Protein AF-A0A530M3F7-F1 (afdb_monomer_lite)

Secondary structure (DSSP, 8-state):
-EE-TTT--EEE------GGGGG-SSHHHHHHHHHH-TTHHHHHHHHHHHHHHHHHHHHHHHHT--GGG---------HHHHHHHHT---GGGTSSS--

Sequence (99 aa):
HLVSLLSGRVATSSGTSNPQIRFGEDLMSRVSYVMMNPDGREGMTVAVREAISGLVDKVCAEGNVQRNDILDSVFVGNPIMHHLFLGIDPTELGGAPFA

Structure (mmCIF, N/CA/C/O backbone):
data_AF-A0A530M3F7-F1
#
_entry.id   AF-A0A530M3F7-F1
#
loop_
_atom_site.group_PDB
_atom_site.id
_atom_site.type_symbol
_atom_site.label_atom_id
_atom_site.label_alt_id
_atom_site.label_comp_id
_atom_site.label_asym_id
_atom_site.label_entity_id
_atom_site.label_seq_id
_atom_site.pdbx_PDB_ins_code
_atom_site.Cartn_x
_atom_site.Cartn_y
_atom_site.Cartn_z
_atom_site.occupancy
_atom_site.B_iso_or_equiv
_atom_site.auth_seq_id
_atom_site.auth_comp_id
_atom_site.auth_asym_id
_atom_site.auth_atom_id
_atom_site.pdbx_PDB_model_num
ATOM 1 N N . HIS A 1 1 ? -2.695 2.039 11.324 1.00 96.38 1 HIS A N 1
ATOM 2 C CA . HIS A 1 1 ? -3.445 2.293 12.573 1.00 96.38 1 HIS A CA 1
ATOM 3 C C . HIS A 1 1 ? -4.934 2.283 12.268 1.00 96.38 1 HIS A C 1
ATOM 5 O O . HIS A 1 1 ? -5.295 2.772 11.205 1.00 96.38 1 HIS A O 1
ATOM 11 N N . LEU A 1 2 ? -5.771 1.766 13.170 1.00 97.56 2 LEU A N 1
ATOM 12 C CA . LEU A 1 2 ? -7.226 1.948 13.144 1.00 97.56 2 LEU A CA 1
ATOM 13 C C . LEU A 1 2 ? -7.598 2.980 14.212 1.00 97.56 2 LEU A C 1
ATOM 15 O O . LEU A 1 2 ? -7.205 2.838 15.371 1.00 97.56 2 LEU A O 1
ATOM 19 N N . VAL A 1 3 ? -8.316 4.032 13.823 1.00 97.75 3 VAL A N 1
ATOM 20 C CA . VAL A 1 3 ? -8.618 5.183 14.687 1.00 97.75 3 VAL A CA 1
ATOM 21 C C . VAL A 1 3 ? -10.126 5.378 14.772 1.00 97.75 3 VAL A C 1
ATOM 23 O O . VAL A 1 3 ? -10.820 5.367 13.761 1.00 97.75 3 VAL A O 1
ATOM 26 N N . SER A 1 4 ? -10.634 5.576 15.987 1.00 96.62 4 SER A N 1
ATOM 27 C CA . SER A 1 4 ? -12.035 5.931 16.207 1.00 96.62 4 SER A CA 1
ATOM 28 C C . SER A 1 4 ? -12.273 7.390 15.817 1.00 96.62 4 SER A C 1
ATOM 30 O O . SER A 1 4 ? -11.743 8.289 16.465 1.00 96.62 4 SER A O 1
ATOM 32 N N . LEU A 1 5 ? -13.118 7.641 14.814 1.00 95.62 5 LEU A N 1
ATOM 33 C CA . LEU A 1 5 ? -13.467 9.007 14.391 1.00 95.62 5 LEU A CA 1
ATOM 34 C C . LEU A 1 5 ? -14.277 9.779 15.445 1.00 95.62 5 LEU A C 1
ATOM 36 O O . LEU A 1 5 ? -14.221 11.002 15.485 1.00 95.62 5 LEU A O 1
ATOM 40 N N . LEU A 1 6 ? -14.987 9.076 16.333 1.00 95.06 6 LEU A N 1
ATOM 41 C CA . LEU A 1 6 ? -15.750 9.694 17.424 1.00 95.06 6 LEU A CA 1
ATOM 42 C C . LEU A 1 6 ? -14.853 10.251 18.535 1.00 95.06 6 LEU A C 1
ATOM 44 O O . LEU A 1 6 ? -15.240 11.190 19.222 1.00 95.06 6 LEU A O 1
ATOM 48 N N . SER A 1 7 ? -13.682 9.643 18.753 1.00 95.75 7 SER A N 1
ATOM 49 C CA . SER A 1 7 ? -12.828 9.950 19.911 1.00 95.75 7 SER A CA 1
ATOM 50 C C . SER A 1 7 ? -11.404 10.380 19.559 1.00 95.75 7 SER A C 1
ATOM 52 O O . SER A 1 7 ? -10.673 10.824 20.439 1.00 95.75 7 SER A O 1
ATOM 54 N N . GLY A 1 8 ? -10.973 10.201 18.309 1.00 95.75 8 GLY A N 1
ATOM 55 C CA . GLY A 1 8 ? -9.595 10.420 17.862 1.00 95.75 8 GLY A CA 1
ATOM 56 C C . GLY A 1 8 ? -8.581 9.404 18.404 1.00 95.75 8 GLY A C 1
ATOM 57 O O . GLY A 1 8 ? -7.387 9.526 18.137 1.00 95.75 8 GLY A O 1
ATOM 58 N N . ARG A 1 9 ? -9.012 8.397 19.175 1.00 97.00 9 ARG A N 1
ATOM 59 C CA . ARG A 1 9 ? -8.107 7.413 19.786 1.00 97.00 9 ARG A CA 1
ATOM 60 C C . ARG A 1 9 ? -7.732 6.314 18.800 1.00 97.00 9 ARG A C 1
ATOM 62 O O . ARG A 1 9 ? -8.583 5.801 18.073 1.00 97.00 9 ARG A O 1
ATOM 69 N N . VAL A 1 10 ? -6.468 5.894 18.846 1.00 97.38 10 VAL A N 1
ATOM 70 C CA . VAL A 1 10 ? -6.002 4.679 18.166 1.00 97.38 10 VAL A CA 1
ATOM 71 C C . VAL A 1 10 ? -6.600 3.471 18.885 1.00 97.38 10 VAL A C 1
ATOM 73 O O . VAL A 1 10 ? -6.319 3.255 20.063 1.00 97.38 10 VAL A O 1
ATOM 76 N N . ALA A 1 11 ? -7.438 2.710 18.185 1.00 95.62 11 ALA A N 1
ATOM 77 C CA . ALA A 1 11 ? -8.031 1.479 18.696 1.00 95.62 11 ALA A CA 1
ATOM 78 C C . ALA A 1 11 ? -7.024 0.328 18.610 1.00 95.62 11 ALA A C 1
ATOM 80 O O . ALA A 1 11 ? -6.761 -0.347 19.601 1.00 95.62 11 ALA A O 1
ATOM 81 N N . THR A 1 12 ? -6.417 0.150 17.435 1.00 97.62 12 THR A N 1
ATOM 82 C CA . THR A 1 12 ? -5.442 -0.911 17.165 1.00 97.62 12 THR A CA 1
ATOM 83 C C . THR A 1 12 ? -4.363 -0.440 16.197 1.00 97.62 12 THR A C 1
ATOM 85 O O . THR A 1 12 ? -4.506 0.540 15.451 1.00 97.62 12 THR A O 1
ATOM 88 N N . SER A 1 13 ? -3.226 -1.128 16.222 1.00 97.50 13 SER A N 1
ATOM 89 C CA . SER A 1 13 ? -2.076 -0.807 15.391 1.00 97.50 13 SER A CA 1
ATOM 90 C C . SER A 1 13 ? -1.346 -2.075 14.994 1.00 97.50 13 SER A C 1
ATOM 92 O O . SER A 1 13 ? -0.992 -2.879 15.847 1.00 97.50 13 SER A O 1
ATOM 94 N N . SER A 1 14 ? -1.050 -2.203 13.705 1.00 97.62 14 SER A N 1
ATOM 95 C CA . SER A 1 14 ? -0.255 -3.302 13.182 1.00 97.62 14 SER A CA 1
ATOM 96 C C . SER A 1 14 ? 0.717 -2.812 12.121 1.00 97.62 14 SER A C 1
ATOM 98 O O . SER A 1 14 ? 0.499 -1.767 11.503 1.00 97.62 14 SER A O 1
ATOM 100 N N . GLY A 1 15 ? 1.783 -3.580 11.921 1.00 97.25 15 GLY A N 1
ATOM 101 C CA . GLY A 1 15 ? 2.818 -3.326 10.930 1.00 97.25 15 GLY A CA 1
ATOM 102 C C . GLY A 1 15 ? 3.391 -4.635 10.398 1.00 97.25 15 GLY A C 1
ATOM 103 O O . GLY A 1 15 ? 3.277 -5.684 11.032 1.00 97.25 15 GLY A O 1
ATOM 104 N N . THR A 1 16 ? 3.986 -4.562 9.212 1.00 97.06 16 THR A N 1
ATOM 105 C CA . THR A 1 16 ? 4.684 -5.670 8.557 1.00 97.06 16 THR A CA 1
ATOM 106 C C . THR A 1 16 ? 5.876 -5.125 7.782 1.00 97.06 16 THR A C 1
ATOM 108 O O . THR A 1 16 ? 5.904 -3.944 7.427 1.00 97.06 16 THR A O 1
ATOM 111 N N . SER A 1 17 ? 6.850 -5.985 7.492 1.00 96.25 17 SER A N 1
ATOM 112 C CA . SER A 1 17 ? 7.911 -5.669 6.538 1.00 96.25 17 SER A CA 1
ATOM 113 C C . SER A 1 17 ? 7.318 -5.414 5.153 1.00 96.25 17 SER A C 1
ATOM 115 O O . SER A 1 17 ? 6.371 -6.088 4.742 1.00 96.25 17 SER A O 1
ATOM 117 N N . ASN A 1 18 ? 7.881 -4.453 4.418 1.00 96.19 18 ASN A N 1
ATOM 118 C CA . ASN A 1 18 ? 7.431 -4.149 3.063 1.00 96.19 18 ASN A CA 1
ATOM 119 C C . ASN A 1 18 ? 7.845 -5.294 2.110 1.00 96.19 18 ASN A C 1
ATOM 121 O O . ASN A 1 18 ? 9.045 -5.470 1.877 1.00 96.19 18 ASN A O 1
ATOM 125 N N . PRO A 1 19 ? 6.895 -6.051 1.522 1.00 96.25 19 PRO A N 1
ATOM 126 C CA . PRO A 1 19 ? 7.215 -7.191 0.661 1.00 96.25 19 PRO A CA 1
ATOM 127 C C . PRO A 1 19 ? 7.910 -6.784 -0.641 1.00 96.25 19 PRO A C 1
ATOM 129 O O . PRO A 1 19 ? 8.431 -7.643 -1.348 1.00 96.25 19 PRO A O 1
ATOM 132 N N . GLN A 1 20 ? 7.963 -5.486 -0.957 1.00 96.31 20 GLN A N 1
ATOM 133 C CA . GLN A 1 20 ? 8.690 -4.980 -2.114 1.00 96.31 20 GLN A CA 1
ATOM 134 C C . GLN A 1 20 ? 10.209 -5.174 -2.019 1.00 96.31 20 GLN A C 1
ATOM 136 O O . GLN A 1 20 ? 10.884 -5.029 -3.032 1.00 96.31 20 GLN A O 1
ATOM 141 N N . ILE A 1 21 ? 10.744 -5.556 -0.849 1.00 95.25 21 ILE A N 1
ATOM 142 C CA . ILE A 1 21 ? 12.165 -5.889 -0.665 1.00 95.25 21 ILE A CA 1
ATOM 143 C C . ILE A 1 21 ? 12.668 -6.929 -1.680 1.00 95.25 21 ILE A C 1
ATOM 145 O O . ILE A 1 21 ? 13.808 -6.853 -2.125 1.00 95.25 21 ILE A O 1
ATOM 149 N N . ARG A 1 22 ? 11.802 -7.854 -2.125 1.00 93.00 22 ARG A N 1
ATOM 150 C CA . ARG A 1 22 ? 12.146 -8.873 -3.134 1.00 93.00 22 ARG A CA 1
ATOM 151 C C . ARG A 1 22 ? 12.427 -8.305 -4.530 1.00 93.00 22 ARG A C 1
ATOM 153 O O . ARG A 1 22 ? 12.992 -9.009 -5.357 1.00 93.00 22 ARG A O 1
ATOM 160 N N . PHE A 1 23 ? 12.005 -7.070 -4.796 1.00 92.12 23 PHE A N 1
ATOM 161 C CA . PHE A 1 23 ? 12.223 -6.376 -6.066 1.00 92.12 23 PHE A CA 1
ATOM 162 C C . PHE A 1 23 ? 13.335 -5.320 -5.980 1.00 92.12 23 PHE A C 1
ATOM 164 O O . PHE A 1 23 ? 13.648 -4.672 -6.971 1.00 92.12 23 PHE A O 1
ATOM 171 N N . GLY A 1 24 ? 13.895 -5.100 -4.791 1.00 91.88 24 GLY A N 1
ATOM 172 C CA . GLY A 1 24 ? 14.874 -4.054 -4.530 1.00 91.88 24 GLY A CA 1
ATOM 173 C C . GLY A 1 24 ? 14.881 -3.688 -3.051 1.00 91.88 24 GLY A C 1
ATOM 174 O O . GLY A 1 24 ? 13.833 -3.390 -2.459 1.00 91.88 24 GLY A O 1
ATOM 175 N N . GLU A 1 25 ? 16.065 -3.731 -2.450 1.00 89.00 25 GLU A N 1
ATOM 176 C CA . GLU A 1 25 ? 16.256 -3.455 -1.028 1.00 89.00 25 GLU A CA 1
ATOM 177 C C . GLU A 1 25 ? 15.946 -1.989 -0.699 1.00 89.00 25 GLU A C 1
ATOM 179 O O . GLU A 1 25 ? 15.215 -1.698 0.251 1.00 89.00 25 GLU A O 1
ATOM 184 N N . ASP A 1 26 ? 16.407 -1.081 -1.556 1.00 88.69 26 ASP A N 1
ATOM 185 C CA . ASP A 1 26 ? 16.238 0.362 -1.424 1.00 88.69 26 ASP A CA 1
ATOM 186 C C . ASP A 1 26 ? 15.333 0.971 -2.514 1.00 88.69 26 ASP A C 1
ATOM 188 O O . ASP A 1 26 ? 14.788 0.304 -3.393 1.00 88.69 26 ASP A O 1
ATOM 192 N N . LEU A 1 27 ? 15.162 2.286 -2.436 1.00 86.25 27 LEU A N 1
ATOM 193 C CA . LEU A 1 27 ? 14.351 3.083 -3.348 1.00 86.25 27 LEU A CA 1
ATOM 194 C C . LEU A 1 27 ? 14.816 2.991 -4.816 1.00 86.25 27 LEU A C 1
ATOM 196 O O . LEU A 1 27 ? 14.000 2.790 -5.714 1.00 86.25 27 LEU A O 1
ATOM 200 N N . MET A 1 28 ? 16.121 3.132 -5.056 1.00 88.50 28 MET A N 1
ATOM 201 C CA . MET A 1 28 ? 16.704 3.240 -6.398 1.00 88.50 28 MET A CA 1
ATOM 202 C C . MET A 1 28 ? 16.786 1.881 -7.089 1.00 88.50 28 MET A C 1
ATOM 204 O O . MET A 1 28 ? 16.556 1.778 -8.294 1.00 88.50 28 MET A O 1
ATOM 208 N N . SER A 1 29 ? 17.060 0.827 -6.324 1.00 90.75 29 SER A N 1
ATOM 209 C CA . SER A 1 29 ? 17.026 -0.554 -6.802 1.00 90.75 29 SER A CA 1
ATOM 210 C C . SER A 1 29 ? 15.619 -0.956 -7.254 1.00 90.75 29 SER A C 1
ATOM 212 O O . SER A 1 29 ? 15.482 -1.618 -8.280 1.00 90.75 29 SER A O 1
ATOM 214 N N . ARG A 1 30 ? 14.563 -0.472 -6.584 1.00 92.19 30 ARG A N 1
ATOM 215 C CA . ARG A 1 30 ? 13.175 -0.671 -7.036 1.00 92.19 30 ARG A CA 1
ATOM 216 C C . ARG A 1 30 ? 12.869 0.079 -8.326 1.00 92.19 30 ARG A C 1
ATOM 218 O O . ARG A 1 30 ? 12.282 -0.508 -9.227 1.00 92.19 30 ARG A O 1
ATOM 225 N N . VAL A 1 31 ? 13.282 1.342 -8.449 1.00 90.06 31 VAL A N 1
ATOM 226 C CA . VAL A 1 31 ? 13.100 2.088 -9.708 1.00 90.06 31 VAL A CA 1
ATOM 227 C C . VAL A 1 31 ? 13.833 1.385 -10.854 1.00 90.06 31 VAL A C 1
ATOM 229 O O . VAL A 1 31 ? 13.231 1.111 -11.888 1.00 90.06 31 VAL A O 1
ATOM 232 N N . SER A 1 32 ? 15.082 0.969 -10.631 1.00 90.81 32 SER A N 1
ATOM 233 C CA . SER A 1 32 ? 15.854 0.179 -11.600 1.00 90.81 32 SER A CA 1
ATOM 234 C C . SER A 1 32 ? 15.137 -1.117 -11.989 1.00 90.81 32 SER A C 1
ATOM 236 O O . SER A 1 32 ? 15.085 -1.469 -13.164 1.00 90.81 32 SER A O 1
ATOM 238 N N . TYR A 1 33 ? 14.537 -1.817 -11.023 1.00 91.88 33 TYR A N 1
ATOM 239 C CA . TYR A 1 33 ? 13.785 -3.037 -11.295 1.00 91.88 33 TYR A CA 1
ATOM 240 C C . TYR A 1 33 ? 12.561 -2.777 -12.179 1.00 91.88 33 TYR A C 1
ATOM 242 O O . TYR A 1 33 ? 12.327 -3.549 -13.106 1.00 91.88 33 TYR A O 1
ATOM 250 N N . VAL A 1 34 ? 11.815 -1.692 -11.942 1.00 91.31 34 VAL A N 1
ATOM 251 C CA . VAL A 1 34 ? 10.694 -1.282 -12.809 1.00 91.31 34 VAL A CA 1
ATOM 252 C C . VAL A 1 34 ? 11.175 -0.980 -14.231 1.00 91.31 34 VAL A C 1
ATOM 254 O O . VAL A 1 34 ? 10.543 -1.418 -15.184 1.00 91.31 34 VAL A O 1
ATOM 257 N N . MET A 1 35 ? 12.318 -0.308 -14.387 1.00 89.12 35 MET A N 1
ATOM 258 C CA . MET A 1 35 ? 12.883 0.004 -15.707 1.00 89.12 35 MET A CA 1
ATOM 259 C C . MET A 1 35 ? 13.341 -1.244 -16.477 1.00 89.12 35 MET A C 1
ATOM 261 O O . MET A 1 35 ? 13.272 -1.280 -17.703 1.00 89.12 35 MET A O 1
ATOM 265 N N . MET A 1 36 ? 13.843 -2.258 -15.768 1.00 91.50 36 MET A N 1
ATOM 266 C CA . MET A 1 36 ? 14.399 -3.475 -16.373 1.00 91.50 36 MET A CA 1
ATOM 267 C C . MET A 1 36 ? 13.360 -4.577 -16.609 1.00 91.50 36 MET A C 1
ATOM 269 O O . MET A 1 36 ? 13.618 -5.495 -17.385 1.00 91.50 36 MET A O 1
ATOM 273 N N . ASN A 1 37 ? 12.206 -4.517 -15.939 1.00 92.56 37 ASN A N 1
ATOM 274 C CA . ASN A 1 37 ? 11.188 -5.563 -15.975 1.00 92.56 37 ASN A CA 1
ATOM 275 C C . ASN A 1 37 ? 9.838 -4.945 -16.363 1.00 92.56 37 ASN A C 1
ATOM 277 O O . ASN A 1 37 ? 9.267 -4.228 -15.538 1.00 92.56 37 ASN A O 1
ATOM 281 N N . PRO A 1 38 ? 9.285 -5.254 -17.553 1.00 87.81 38 PRO A N 1
ATOM 282 C CA . PRO A 1 38 ? 8.009 -4.697 -18.013 1.00 87.81 38 PRO A CA 1
ATOM 283 C C . PRO A 1 38 ? 6.863 -4.828 -16.994 1.00 87.81 38 PRO A C 1
ATOM 285 O O . PRO A 1 38 ? 6.095 -3.888 -16.796 1.00 87.81 38 PRO A O 1
ATOM 288 N N . ASP A 1 39 ? 6.816 -5.951 -16.271 1.00 90.44 39 ASP A N 1
ATOM 289 C CA . ASP A 1 39 ? 5.775 -6.247 -15.275 1.00 90.44 39 ASP A CA 1
ATOM 290 C C . ASP A 1 39 ? 6.171 -5.832 -13.843 1.00 90.44 39 ASP A C 1
ATOM 292 O O . ASP A 1 39 ? 5.430 -6.046 -12.880 1.00 90.44 39 ASP A O 1
ATOM 296 N N . GLY A 1 40 ? 7.351 -5.227 -13.664 1.00 92.44 40 GLY A N 1
ATOM 297 C CA . GLY A 1 40 ? 7.908 -4.918 -12.347 1.00 92.44 40 GLY A CA 1
ATOM 298 C C . GLY A 1 40 ? 7.057 -3.928 -11.555 1.00 92.44 40 GLY A C 1
ATOM 299 O O . GLY A 1 40 ? 6.857 -4.106 -10.351 1.00 92.44 40 GLY A O 1
ATOM 300 N N . ARG A 1 41 ? 6.485 -2.926 -12.236 1.00 94.00 41 ARG A N 1
ATOM 301 C CA .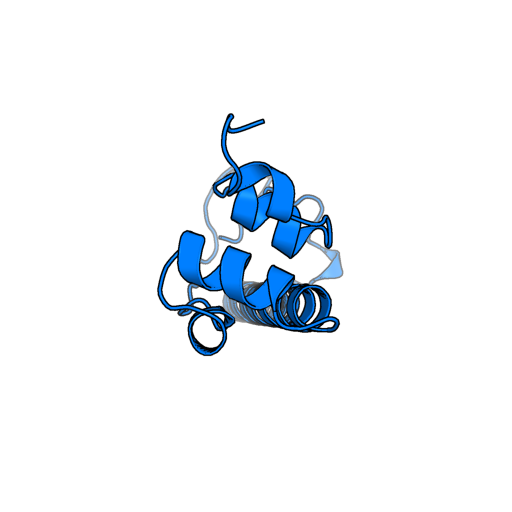 ARG A 1 41 ? 5.552 -1.963 -11.630 1.00 94.00 41 ARG A CA 1
ATOM 302 C C . ARG A 1 41 ? 4.308 -2.664 -11.094 1.00 94.00 41 ARG A C 1
ATOM 304 O O . ARG A 1 41 ? 3.967 -2.478 -9.930 1.00 94.00 41 ARG A O 1
ATOM 311 N N . GLU A 1 42 ? 3.656 -3.481 -11.919 1.00 95.81 42 GLU A N 1
ATOM 312 C CA . GLU A 1 42 ? 2.437 -4.196 -11.529 1.00 95.81 42 GLU A CA 1
ATOM 313 C C . GLU A 1 42 ? 2.705 -5.123 -10.340 1.00 95.81 42 GLU A C 1
ATOM 315 O O . GLU A 1 42 ? 1.997 -5.056 -9.333 1.00 95.81 42 GLU A O 1
ATOM 320 N N . GLY A 1 43 ? 3.795 -5.896 -10.392 1.00 95.75 43 GLY A N 1
ATOM 321 C CA . GLY A 1 43 ? 4.204 -6.770 -9.294 1.00 95.75 43 GLY A CA 1
ATOM 322 C C . GLY A 1 43 ? 4.454 -6.022 -7.979 1.00 95.75 43 GLY A C 1
ATOM 323 O O . GLY A 1 43 ? 4.062 -6.498 -6.908 1.00 95.75 43 GLY A O 1
ATOM 324 N N . MET A 1 44 ? 5.064 -4.833 -8.031 1.00 96.06 44 MET A N 1
ATOM 325 C CA . MET A 1 44 ? 5.269 -3.987 -6.850 1.00 96.06 44 MET A CA 1
ATOM 326 C C . MET A 1 44 ? 3.977 -3.359 -6.326 1.00 96.06 44 MET A C 1
ATOM 328 O O . MET A 1 44 ? 3.826 -3.240 -5.105 1.00 96.06 44 MET A O 1
ATOM 332 N N . THR A 1 45 ? 3.067 -2.957 -7.216 1.00 97.44 45 THR A N 1
ATOM 333 C CA . THR A 1 45 ? 1.754 -2.406 -6.861 1.00 97.44 45 THR A CA 1
ATOM 334 C C . THR A 1 45 ? 0.887 -3.456 -6.178 1.00 97.44 45 THR A C 1
ATOM 336 O O . THR A 1 45 ? 0.314 -3.182 -5.123 1.00 97.44 45 THR A O 1
ATOM 339 N N . VAL A 1 46 ? 0.830 -4.672 -6.726 1.00 97.88 46 VAL A N 1
ATOM 340 C CA . VAL A 1 46 ? 0.116 -5.796 -6.108 1.00 97.88 46 VAL A CA 1
ATOM 341 C C . VAL A 1 46 ? 0.700 -6.089 -4.728 1.00 97.88 46 VAL A C 1
ATOM 343 O O . VAL A 1 46 ? -0.034 -6.074 -3.743 1.00 97.88 46 VAL A O 1
ATOM 346 N N . ALA A 1 47 ? 2.026 -6.226 -4.622 1.00 97.19 47 ALA A N 1
ATOM 347 C CA . ALA A 1 47 ? 2.678 -6.570 -3.359 1.00 97.19 47 ALA A CA 1
ATOM 348 C C . ALA A 1 47 ? 2.386 -5.566 -2.227 1.00 97.19 47 ALA A C 1
ATOM 350 O O . ALA A 1 47 ? 2.117 -5.970 -1.095 1.00 97.19 47 ALA A O 1
ATOM 351 N N . VAL A 1 48 ? 2.421 -4.255 -2.503 1.00 97.31 48 VAL A N 1
ATOM 352 C CA . VAL A 1 48 ? 2.129 -3.248 -1.468 1.00 97.31 48 VAL A CA 1
ATOM 353 C C . VAL A 1 48 ? 0.643 -3.201 -1.109 1.00 97.31 48 VAL A C 1
ATOM 355 O O . VAL A 1 48 ? 0.308 -3.047 0.066 1.00 97.31 48 VAL A O 1
ATOM 358 N N . ARG A 1 49 ? -0.257 -3.383 -2.084 1.00 98.12 49 ARG A N 1
ATOM 359 C CA . ARG A 1 49 ? -1.707 -3.411 -1.839 1.00 98.12 49 ARG A CA 1
ATOM 360 C C . ARG A 1 49 ? -2.124 -4.637 -1.036 1.00 98.12 49 ARG A C 1
ATOM 362 O O . ARG A 1 49 ? -2.926 -4.496 -0.119 1.00 98.12 49 ARG A O 1
ATOM 369 N N . GLU A 1 50 ? -1.547 -5.801 -1.314 1.00 98.31 50 GLU A N 1
ATOM 370 C CA . GLU A 1 50 ? -1.773 -7.020 -0.532 1.00 98.31 50 GLU A CA 1
ATOM 371 C C . GLU A 1 50 ? -1.290 -6.858 0.913 1.00 98.31 50 GLU A C 1
ATOM 373 O O . GLU A 1 50 ? -2.031 -7.176 1.843 1.00 98.31 50 GLU A O 1
ATOM 378 N N . ALA A 1 51 ? -0.096 -6.289 1.123 1.00 98.06 51 ALA A N 1
ATOM 379 C CA . ALA A 1 51 ? 0.411 -6.018 2.469 1.00 98.06 51 ALA A CA 1
ATOM 380 C C . ALA A 1 51 ? -0.494 -5.054 3.248 1.00 98.06 51 ALA A C 1
ATOM 382 O O . ALA A 1 51 ? -0.826 -5.317 4.403 1.00 98.06 51 ALA A O 1
ATOM 383 N N . ILE A 1 52 ? -0.923 -3.956 2.619 1.00 97.75 52 ILE A N 1
ATOM 384 C CA . ILE A 1 52 ? -1.852 -2.999 3.230 1.00 97.75 52 ILE A CA 1
ATOM 385 C C . ILE A 1 52 ? -3.195 -3.669 3.524 1.00 97.75 52 ILE A C 1
ATOM 387 O O . ILE A 1 52 ? -3.722 -3.501 4.619 1.00 97.75 52 ILE A O 1
ATOM 391 N N . SER A 1 53 ? -3.730 -4.455 2.589 1.00 97.75 53 SER A N 1
ATOM 392 C CA . SER A 1 53 ? -4.982 -5.184 2.782 1.00 97.75 53 SER A CA 1
ATOM 393 C C . SER A 1 53 ? -4.887 -6.130 3.982 1.00 97.75 53 SER A C 1
ATOM 395 O O . SER A 1 53 ? -5.721 -6.053 4.878 1.00 97.75 53 SER A O 1
ATOM 397 N N . GLY A 1 54 ? -3.824 -6.930 4.080 1.00 98.06 54 GLY A N 1
ATOM 398 C CA . GLY A 1 54 ? -3.614 -7.808 5.232 1.00 98.06 54 GLY A CA 1
ATOM 399 C C . GLY A 1 54 ? -3.468 -7.046 6.556 1.00 98.06 54 GLY A C 1
ATOM 400 O O . GLY A 1 54 ? -3.976 -7.488 7.586 1.00 98.06 54 GLY A O 1
ATOM 401 N N . LEU A 1 55 ? -2.828 -5.869 6.547 1.00 98.06 55 LEU A N 1
ATOM 402 C CA . LEU A 1 55 ? -2.770 -5.002 7.728 1.00 98.06 55 LEU A CA 1
ATOM 403 C C . LEU A 1 55 ? -4.149 -4.470 8.123 1.00 98.06 55 LEU A C 1
ATOM 405 O O . LEU A 1 55 ? -4.436 -4.426 9.318 1.00 98.06 55 LEU A O 1
ATOM 409 N N . VAL A 1 56 ? -4.984 -4.085 7.152 1.00 98.06 56 VAL A N 1
ATOM 410 C CA . VAL A 1 56 ? -6.373 -3.661 7.388 1.00 98.06 56 VAL A CA 1
ATOM 411 C C . VAL A 1 56 ? -7.171 -4.798 8.023 1.00 98.06 56 VAL A C 1
ATOM 413 O O . VAL A 1 56 ? -7.798 -4.583 9.057 1.00 98.06 56 VAL A O 1
ATOM 416 N N . ASP A 1 57 ? -7.082 -6.016 7.482 1.00 97.81 57 ASP A N 1
ATOM 417 C CA . ASP A 1 57 ? -7.763 -7.189 8.049 1.00 97.81 57 ASP A CA 1
ATOM 418 C C . ASP A 1 57 ? -7.345 -7.442 9.498 1.00 97.81 57 ASP A C 1
ATOM 420 O O . ASP A 1 57 ? -8.188 -7.664 10.368 1.00 97.81 57 ASP A O 1
ATOM 424 N N . LYS A 1 58 ? -6.044 -7.338 9.779 1.00 98.06 58 LYS A N 1
ATOM 425 C CA . LYS A 1 58 ? -5.501 -7.553 11.119 1.00 98.06 58 LYS A CA 1
ATOM 426 C C . LYS A 1 58 ? -5.995 -6.512 12.123 1.00 98.06 58 LYS A C 1
ATOM 428 O O . LYS A 1 58 ? -6.460 -6.887 13.196 1.00 98.06 58 LYS A O 1
ATOM 433 N N . VAL A 1 59 ? -5.949 -5.221 11.782 1.00 97.88 59 VAL A N 1
ATOM 434 C CA . VAL A 1 59 ? -6.424 -4.169 12.702 1.00 97.88 59 VAL A CA 1
ATOM 435 C C . VAL A 1 59 ? -7.943 -4.198 12.888 1.00 97.88 59 VAL A C 1
ATOM 437 O O . VAL A 1 59 ? -8.405 -3.894 13.987 1.00 97.88 59 VAL A O 1
ATOM 440 N N . CYS A 1 60 ? -8.709 -4.597 11.864 1.00 97.69 60 CYS A N 1
ATOM 441 C CA . CYS A 1 60 ? -10.153 -4.829 11.958 1.00 97.69 60 CYS A CA 1
ATOM 442 C C . CYS A 1 60 ? -10.480 -5.996 12.895 1.00 97.69 60 CYS A C 1
ATOM 444 O O . CYS A 1 60 ? -11.315 -5.843 13.785 1.00 97.69 60 CYS A O 1
ATOM 446 N N . ALA A 1 61 ? -9.793 -7.132 12.740 1.00 97.38 61 ALA A N 1
ATOM 447 C CA . ALA A 1 61 ? -9.982 -8.304 13.591 1.00 97.38 61 ALA A CA 1
ATOM 448 C C . ALA A 1 61 ? -9.623 -8.010 15.057 1.00 97.38 61 ALA A C 1
ATOM 450 O O . ALA A 1 61 ? -10.412 -8.297 15.953 1.00 97.38 61 ALA A O 1
ATOM 451 N N . GLU A 1 62 ? -8.470 -7.381 15.305 1.00 97.00 62 GLU A N 1
ATOM 452 C CA . GLU A 1 62 ? -8.041 -6.981 16.653 1.00 97.00 62 GLU A CA 1
ATOM 453 C C . GLU A 1 62 ?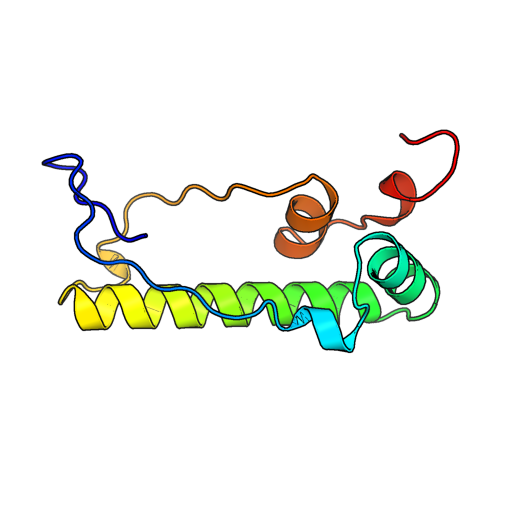 -8.972 -5.922 17.268 1.00 97.00 62 GLU A C 1
ATOM 455 O O . GLU A 1 62 ? -9.183 -5.905 18.479 1.00 97.00 62 GLU A O 1
ATOM 460 N N . GLY A 1 63 ? -9.522 -5.027 16.441 1.00 95.38 63 GLY A N 1
ATOM 461 C CA . GLY A 1 63 ? -10.419 -3.953 16.869 1.00 95.38 63 GLY A CA 1
ATOM 462 C C . GLY A 1 63 ? -11.882 -4.375 17.005 1.00 95.38 63 GLY A C 1
ATOM 463 O O . GLY A 1 63 ? -12.681 -3.581 17.495 1.00 95.38 63 GLY A O 1
ATOM 464 N N . ASN A 1 64 ? -12.235 -5.592 16.575 1.00 96.06 64 ASN A N 1
ATOM 465 C CA . ASN A 1 64 ? -13.611 -6.071 16.441 1.00 96.06 64 ASN A CA 1
ATOM 466 C C . ASN A 1 64 ? -14.503 -5.114 15.617 1.00 96.06 64 ASN A C 1
ATOM 468 O O . ASN A 1 64 ? -15.617 -4.776 16.016 1.00 96.06 64 ASN A O 1
ATOM 472 N N . VAL A 1 65 ? -13.981 -4.653 14.477 1.00 96.25 65 VAL A N 1
ATOM 473 C CA . VAL A 1 65 ? -14.641 -3.715 13.550 1.00 96.25 65 VAL A CA 1
ATOM 474 C C . VAL A 1 65 ? -14.743 -4.356 12.166 1.00 96.25 65 VAL A C 1
ATOM 476 O O . VAL A 1 65 ? -13.817 -5.049 11.740 1.00 96.25 65 VAL A O 1
ATOM 479 N N . GLN A 1 66 ? -15.839 -4.128 11.438 1.00 97.06 66 GLN A N 1
ATOM 480 C CA . GLN A 1 66 ? -15.966 -4.603 10.060 1.00 97.06 66 GLN A CA 1
ATOM 481 C C . GLN A 1 66 ? -15.233 -3.662 9.102 1.00 97.06 66 GLN A C 1
ATOM 483 O O . GLN A 1 66 ? -15.180 -2.453 9.307 1.00 97.06 66 GLN A O 1
ATOM 488 N N . ARG A 1 67 ? -14.713 -4.187 7.987 1.00 95.75 67 ARG A N 1
ATOM 489 C CA . ARG A 1 67 ? -14.092 -3.341 6.947 1.00 95.75 67 ARG A CA 1
ATOM 490 C C . ARG A 1 67 ? -15.017 -2.239 6.438 1.00 95.75 67 ARG A C 1
ATOM 492 O O . ARG A 1 67 ? -14.551 -1.140 6.169 1.00 95.75 67 ARG A O 1
ATOM 499 N N . ASN A 1 68 ? -16.310 -2.537 6.329 1.00 96.75 68 ASN A N 1
ATOM 500 C CA . ASN A 1 68 ? -17.316 -1.589 5.852 1.00 96.75 68 ASN A CA 1
ATOM 501 C C . ASN A 1 68 ? -17.593 -0.448 6.846 1.00 96.75 68 ASN A C 1
A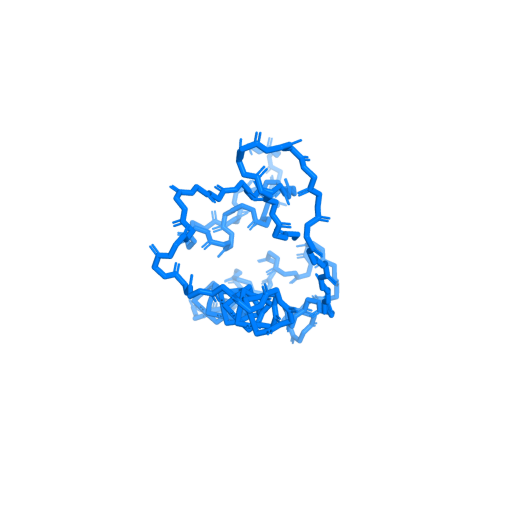TOM 503 O O . ASN A 1 68 ? -18.252 0.516 6.472 1.00 96.75 68 ASN A O 1
ATOM 507 N N . ASP A 1 69 ? -17.073 -0.530 8.074 1.00 96.12 69 ASP A N 1
ATOM 508 C CA . ASP A 1 69 ? -17.152 0.550 9.061 1.00 96.12 69 ASP A CA 1
ATOM 509 C C . ASP A 1 69 ? -15.994 1.559 8.911 1.00 96.12 69 ASP A C 1
ATOM 511 O O . ASP A 1 69 ? -15.974 2.596 9.578 1.00 96.12 69 ASP A O 1
ATOM 515 N N . ILE A 1 70 ? -15.004 1.278 8.051 1.00 96.69 70 ILE A N 1
ATOM 516 C CA . ILE A 1 70 ? -13.915 2.211 7.746 1.00 96.69 70 ILE A CA 1
ATOM 517 C C . ILE A 1 70 ? -14.443 3.279 6.787 1.00 96.69 70 ILE A C 1
ATOM 519 O O . ILE A 1 70 ? -14.677 3.012 5.611 1.00 96.69 70 ILE A O 1
ATOM 523 N N . LEU A 1 71 ? -14.600 4.502 7.295 1.00 97.06 71 LEU A N 1
ATOM 524 C CA . LEU A 1 71 ? -15.136 5.628 6.523 1.00 97.06 71 LEU A CA 1
ATOM 525 C C . LEU A 1 71 ? -14.067 6.424 5.763 1.00 97.06 71 LEU A C 1
ATOM 527 O O . LEU A 1 71 ? -14.390 7.073 4.773 1.00 97.06 71 LEU A O 1
ATOM 531 N N . ASP A 1 72 ? -12.817 6.403 6.232 1.00 96.38 72 ASP A N 1
ATOM 532 C CA . ASP A 1 72 ? -11.714 7.170 5.647 1.00 96.38 72 ASP A CA 1
ATOM 533 C C . ASP A 1 72 ? -10.367 6.454 5.852 1.00 96.38 72 ASP A C 1
ATOM 535 O O . ASP A 1 72 ? -10.201 5.650 6.776 1.00 96.38 72 ASP A O 1
ATOM 539 N N . SER A 1 73 ? -9.394 6.749 4.989 1.00 96.19 73 SER A N 1
ATOM 540 C CA . SER A 1 73 ? -8.043 6.191 5.028 1.00 96.19 73 SER A CA 1
ATOM 541 C C . SER A 1 73 ? -7.000 7.216 4.587 1.00 96.19 73 SER A C 1
ATOM 543 O O . SER A 1 73 ? -7.098 7.788 3.503 1.00 96.19 73 SER A O 1
ATOM 545 N N . VAL A 1 74 ? -5.946 7.379 5.389 1.00 96.44 74 VAL A N 1
ATOM 546 C CA . VAL A 1 74 ? -4.819 8.271 5.089 1.00 96.44 74 VAL A CA 1
ATOM 547 C C . VAL A 1 74 ? -3.551 7.445 4.884 1.00 96.44 74 VAL A C 1
ATOM 549 O O . VAL A 1 74 ? -3.151 6.682 5.765 1.00 96.44 74 VAL A O 1
ATOM 552 N N . PHE A 1 75 ? -2.895 7.627 3.736 1.00 96.38 75 PHE A N 1
ATOM 553 C CA . PHE A 1 75 ? -1.633 6.968 3.394 1.00 96.38 75 PHE A CA 1
ATOM 554 C C . PHE A 1 75 ? -0.488 7.980 3.361 1.00 96.38 75 PHE A C 1
ATOM 556 O O . PHE A 1 75 ? -0.533 8.965 2.628 1.00 96.38 75 PHE A O 1
ATOM 563 N N . VAL A 1 76 ? 0.566 7.713 4.133 1.00 96.06 76 VAL A N 1
ATOM 564 C CA . VAL A 1 76 ? 1.771 8.551 4.197 1.00 96.06 76 VAL A CA 1
ATOM 565 C C . VAL A 1 76 ? 2.965 7.728 3.729 1.00 96.06 76 VAL A C 1
ATOM 567 O O . VAL A 1 76 ? 3.152 6.589 4.151 1.00 96.06 76 VAL A O 1
ATOM 570 N N . GLY A 1 77 ? 3.771 8.301 2.845 1.00 92.62 77 GLY A N 1
ATOM 571 C CA . GLY A 1 77 ? 4.929 7.653 2.248 1.00 92.62 77 GLY A CA 1
ATOM 572 C C . GLY A 1 77 ? 5.760 8.665 1.472 1.00 92.62 77 GLY A C 1
ATOM 573 O O . GLY A 1 77 ? 5.332 9.800 1.269 1.00 92.62 77 GLY A O 1
ATOM 574 N N . ASN A 1 78 ? 6.959 8.265 1.059 1.00 93.81 78 ASN A N 1
ATOM 575 C CA . ASN A 1 78 ? 7.730 9.053 0.099 1.00 93.81 78 ASN A CA 1
ATOM 576 C C . ASN A 1 78 ? 7.076 8.993 -1.307 1.00 93.81 78 ASN A C 1
ATOM 578 O O . ASN A 1 78 ? 6.260 8.097 -1.552 1.00 93.81 78 ASN A O 1
ATOM 582 N N . PRO A 1 79 ? 7.443 9.890 -2.244 1.00 93.31 79 PRO A N 1
ATOM 583 C CA . PRO A 1 79 ? 6.801 9.969 -3.560 1.00 93.31 79 PRO A CA 1
ATOM 584 C C . PRO A 1 79 ? 6.818 8.665 -4.368 1.00 93.31 79 PRO A C 1
ATOM 586 O O . PRO A 1 79 ? 5.805 8.307 -4.966 1.00 93.31 79 PRO A O 1
ATOM 589 N N . ILE A 1 80 ? 7.916 7.903 -4.344 1.00 92.69 80 ILE A N 1
ATOM 590 C CA . ILE A 1 80 ? 8.005 6.616 -5.058 1.00 92.69 80 ILE A CA 1
ATOM 591 C C . ILE A 1 80 ? 7.026 5.598 -4.473 1.00 92.69 80 ILE A C 1
ATOM 593 O O . ILE A 1 80 ? 6.351 4.891 -5.217 1.00 92.69 80 ILE A O 1
ATOM 597 N N . MET A 1 81 ? 6.886 5.546 -3.146 1.00 94.69 81 MET A N 1
ATOM 598 C CA . MET A 1 81 ? 5.897 4.682 -2.502 1.00 94.69 81 MET A CA 1
ATOM 599 C C . MET A 1 81 ? 4.461 5.092 -2.846 1.00 94.69 81 MET A C 1
ATOM 601 O O . MET A 1 81 ? 3.620 4.210 -3.016 1.00 94.69 81 MET A O 1
ATOM 605 N N . HIS A 1 82 ? 4.176 6.393 -2.997 1.00 95.56 82 HIS A N 1
ATOM 606 C CA . HIS A 1 82 ? 2.877 6.858 -3.501 1.00 95.56 82 HIS A CA 1
ATOM 607 C C . HIS A 1 82 ? 2.619 6.362 -4.920 1.00 95.56 82 HIS A C 1
ATOM 609 O O . HIS A 1 82 ? 1.556 5.800 -5.176 1.00 95.56 82 HIS A O 1
ATOM 615 N N . HIS A 1 83 ? 3.600 6.503 -5.813 1.00 95.12 83 HIS A N 1
ATOM 616 C CA . HIS A 1 83 ? 3.488 6.062 -7.202 1.00 95.12 83 HIS A CA 1
ATOM 617 C C . HIS A 1 83 ? 3.230 4.556 -7.276 1.00 95.12 83 HIS A C 1
ATOM 619 O O . HIS A 1 83 ? 2.217 4.130 -7.827 1.00 95.12 83 HIS A O 1
ATOM 625 N N . LEU A 1 84 ? 4.059 3.748 -6.610 1.00 94.88 84 LEU A N 1
ATOM 626 C CA . LEU A 1 84 ? 3.905 2.293 -6.591 1.00 94.88 84 LEU A CA 1
ATOM 627 C C . LEU A 1 84 ? 2.563 1.846 -5.995 1.00 94.88 84 LEU A C 1
ATOM 629 O O . LEU A 1 84 ? 1.934 0.936 -6.531 1.00 94.88 84 LEU A O 1
ATOM 633 N N . PHE A 1 85 ? 2.091 2.483 -4.919 1.00 96.50 85 PHE A N 1
ATOM 634 C CA . PHE A 1 85 ? 0.788 2.170 -4.323 1.00 96.50 85 PHE A CA 1
ATOM 635 C C . PHE A 1 85 ? -0.385 2.508 -5.258 1.00 96.50 85 PHE A C 1
ATOM 637 O O . PHE A 1 85 ? -1.334 1.724 -5.395 1.00 96.50 85 PHE A O 1
ATOM 644 N N . LEU A 1 86 ? -0.311 3.654 -5.937 1.00 95.94 86 LEU A N 1
ATOM 645 C CA . LEU A 1 86 ? -1.329 4.117 -6.882 1.00 95.94 86 LEU A CA 1
ATOM 646 C C . LEU A 1 86 ? -1.233 3.426 -8.252 1.00 95.94 86 LEU A C 1
ATOM 648 O O . LEU A 1 86 ? -2.179 3.497 -9.032 1.00 95.94 86 LEU A O 1
ATOM 652 N N . GLY A 1 87 ? -0.147 2.697 -8.520 1.00 94.44 87 GLY A N 1
ATOM 653 C CA . GLY A 1 87 ? 0.120 2.082 -9.820 1.00 94.44 87 GLY A CA 1
ATOM 654 C C . GLY A 1 87 ? 0.635 3.076 -10.863 1.00 94.44 87 GLY A C 1
ATOM 655 O O . GLY A 1 87 ? 0.534 2.814 -12.056 1.00 94.44 87 GLY A O 1
ATOM 656 N N . ILE A 1 88 ? 1.174 4.215 -10.436 1.00 94.69 88 ILE A N 1
ATOM 657 C CA . ILE A 1 88 ? 1.806 5.219 -11.296 1.00 94.69 88 ILE A CA 1
ATOM 658 C C . ILE A 1 88 ? 3.275 4.822 -11.490 1.00 94.69 88 ILE A C 1
ATOM 660 O O . ILE A 1 88 ? 3.897 4.274 -10.580 1.00 94.69 88 ILE A O 1
ATOM 664 N N . ASP A 1 89 ? 3.819 5.053 -12.681 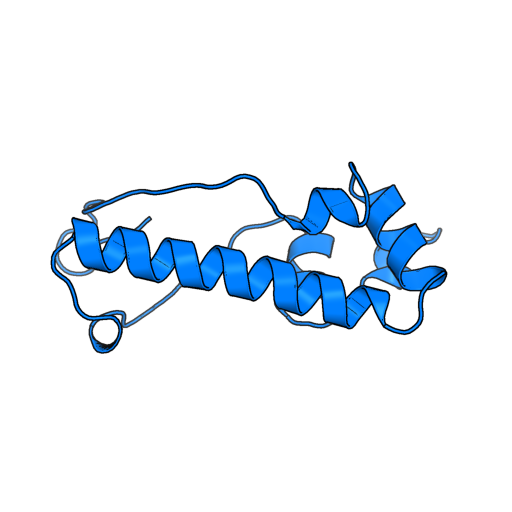1.00 91.31 89 ASP A N 1
ATOM 665 C CA . ASP A 1 89 ? 5.221 4.766 -12.986 1.00 91.31 89 ASP A CA 1
ATOM 666 C C . ASP A 1 89 ? 6.164 5.712 -12.208 1.00 91.31 89 ASP A C 1
ATOM 668 O O . ASP A 1 89 ? 6.048 6.927 -12.367 1.00 91.31 89 ASP A O 1
ATOM 672 N N . PRO A 1 90 ? 7.073 5.198 -11.352 1.00 90.88 90 PRO A N 1
ATOM 673 C CA . PRO A 1 90 ? 8.006 6.019 -10.583 1.00 90.88 90 PRO A CA 1
ATOM 674 C C . PRO A 1 90 ? 9.309 6.360 -11.331 1.00 90.88 90 PRO A C 1
ATOM 676 O O . PRO A 1 90 ? 10.183 6.974 -10.724 1.00 90.88 90 PRO A O 1
ATOM 679 N N . THR A 1 91 ? 9.492 5.934 -12.588 1.00 89.06 91 THR A N 1
ATOM 680 C CA . THR A 1 91 ? 10.780 6.018 -13.310 1.00 89.06 91 THR A CA 1
ATOM 681 C C . THR A 1 91 ? 11.354 7.437 -13.366 1.00 89.06 91 THR A C 1
ATOM 683 O O . THR A 1 91 ? 12.533 7.633 -13.068 1.00 89.06 91 THR A O 1
ATOM 686 N N . GLU A 1 92 ? 10.515 8.436 -13.644 1.00 85.00 92 GLU A N 1
ATOM 687 C CA . GLU A 1 92 ? 10.921 9.850 -13.717 1.00 85.00 92 GLU A CA 1
ATOM 688 C C . GLU A 1 92 ? 11.469 10.391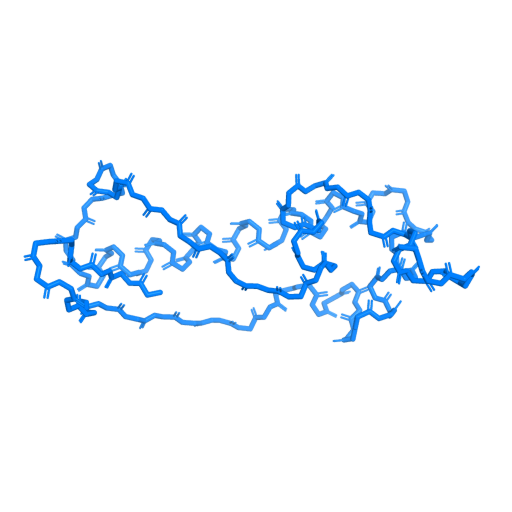 -12.381 1.00 85.00 92 GLU A C 1
ATOM 690 O O . GLU A 1 92 ? 12.306 11.288 -12.371 1.00 85.00 92 GLU A O 1
ATOM 695 N N . LEU A 1 93 ? 11.087 9.790 -11.246 1.00 84.00 93 LEU A N 1
ATOM 696 C CA . LEU A 1 93 ? 11.579 10.183 -9.919 1.00 84.00 93 LEU A CA 1
ATOM 697 C C . LEU A 1 93 ? 13.015 9.698 -9.647 1.00 84.00 93 LEU A C 1
ATOM 699 O O . LEU A 1 93 ? 13.652 10.159 -8.699 1.00 84.00 93 LEU A O 1
ATOM 703 N N . GLY A 1 94 ? 13.512 8.731 -10.428 1.00 75.00 94 GLY A N 1
ATOM 704 C CA . GLY A 1 94 ? 14.864 8.175 -10.299 1.00 75.00 94 GLY A CA 1
ATOM 705 C C . GLY A 1 94 ? 15.871 8.709 -11.322 1.00 75.00 94 GLY A C 1
ATOM 706 O O . GLY A 1 94 ? 17.074 8.509 -11.143 1.00 75.00 94 GLY A O 1
ATOM 707 N N . GLY A 1 95 ? 15.409 9.368 -12.388 1.00 68.56 95 GLY A N 1
ATOM 708 C CA . GLY A 1 95 ? 16.251 9.916 -13.451 1.00 68.56 95 GLY A CA 1
ATOM 709 C C . GLY A 1 95 ? 16.707 11.346 -13.164 1.00 68.56 95 GLY A C 1
ATOM 710 O O . GLY A 1 95 ? 15.953 12.157 -12.641 1.00 68.56 95 GLY A O 1
ATOM 711 N N . ALA A 1 96 ? 17.947 11.684 -13.525 1.00 65.81 96 ALA A N 1
ATOM 712 C CA . ALA A 1 96 ? 18.380 13.081 -13.548 1.00 65.81 96 ALA A CA 1
ATOM 713 C C . ALA A 1 96 ? 17.840 13.792 -14.811 1.00 65.81 96 ALA A C 1
ATOM 715 O O . ALA A 1 96 ? 17.890 13.188 -15.885 1.00 65.81 96 ALA A O 1
ATOM 716 N N . PRO A 1 97 ? 17.425 15.074 -14.742 1.00 62.75 97 PRO A N 1
ATOM 717 C CA . PRO A 1 97 ? 17.296 15.910 -13.550 1.00 62.75 97 PRO A CA 1
ATOM 718 C C . PRO A 1 97 ? 16.012 15.534 -12.804 1.00 62.75 97 PRO A C 1
ATOM 720 O O . PRO A 1 97 ? 14.944 15.622 -13.393 1.00 62.75 97 PRO A O 1
ATOM 723 N N . PHE A 1 98 ? 16.134 15.111 -11.542 1.00 60.66 98 PHE A N 1
ATOM 724 C CA . PHE A 1 98 ? 15.025 14.616 -10.716 1.00 60.66 98 PHE A CA 1
ATOM 725 C C . PHE A 1 98 ? 13.770 15.483 -10.904 1.00 60.66 98 PHE A C 1
ATOM 727 O O . PHE A 1 98 ? 13.806 16.672 -10.570 1.00 60.66 98 PHE A O 1
ATOM 734 N N . ALA A 1 99 ? 12.727 14.904 -11.505 1.00 57.38 99 ALA A N 1
ATOM 735 C CA . ALA A 1 99 ? 11.505 15.596 -11.915 1.00 57.38 99 ALA A CA 1
ATOM 736 C C . ALA A 1 99 ? 10.370 15.413 -10.902 1.00 57.38 99 ALA A C 1
ATOM 738 O O . ALA A 1 99 ? 10.297 14.332 -10.273 1.00 57.38 99 ALA A O 1
#

pLDDT: mean 92.96, std 7.89, range [57.38, 98.31]

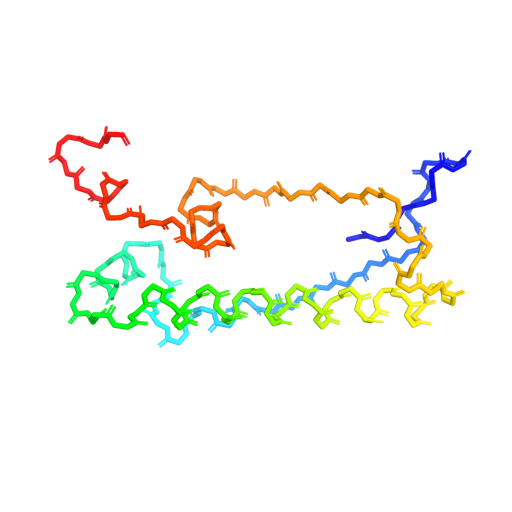Foldseek 3Di:
DDADPVPRDDLDDDDDPQPCCVQPVDDLSLLVSVVVDVCSLVVLLVSRVVRVVVRLVVRCVSNVHDPVPDPDDDDDDPPSVVCSNVSHRCNCCNDPVRD

Radius of gyration: 15.83 Å; chains: 1; bounding box: 36×25×38 Å